Protein AF-A0A969VXM5-F1 (afdb_monomer_lite)

Foldseek 3Di:
DDDPPDQDPLNLLVLQVVCCVVPNPVDDLVSSCVRRVHDSVVCCVVQNHPVSSVVVSVVSVVVVVVVVVVPDDQDPDPCRVVVVCCVVVVVVPDCVPPPVVPVVPDD

Radius of gyration: 19.62 Å; chains: 1; bounding box: 44×36×57 Å

Secondary structure (DSSP, 8-state):
-PPP----HHHHHHHHHHHHHHHGGG--HHHHHHHHT--HHHHHHHH-SHHHHHHHHHHHHHHHHHHHHHTS----STTHHHHHHHHHHHHTSS-TTTTHHHHTT--

Sequence (107 aa):
MSRPKTVSDLEVMDHALGILAEKGMGFTLTDLAGRVGLSRATLIQRFGDREAILRRMAEHEVEATRAWLAGLPVNQGKDGLAAFLELIVGSMGGWGGVLRARCDRGT

Structure (mmCIF, N/CA/C/O backbone):
data_AF-A0A969VXM5-F1
#
_entry.id   AF-A0A969VXM5-F1
#
loop_
_atom_site.group_PDB
_atom_site.id
_atom_site.type_symbol
_atom_site.label_atom_id
_atom_site.label_alt_id
_atom_site.label_comp_id
_atom_site.label_asym_id
_atom_site.label_entity_id
_atom_site.label_seq_id
_atom_site.pdbx_PDB_ins_code
_atom_site.Cartn_x
_atom_site.Cartn_y
_atom_site.Cartn_z
_atom_site.occupancy
_atom_site.B_iso_or_equiv
_atom_site.auth_seq_id
_atom_site.auth_comp_id
_atom_site.auth_asym_id
_atom_site.auth_atom_id
_atom_site.pdbx_PDB_model_num
ATOM 1 N N . MET A 1 1 ? -25.816 -19.148 9.803 1.00 38.25 1 MET A N 1
ATOM 2 C CA . MET A 1 1 ? -24.817 -18.157 10.257 1.00 38.25 1 MET A CA 1
ATOM 3 C C . MET A 1 1 ? -23.919 -17.817 9.076 1.00 38.25 1 MET A C 1
ATOM 5 O O . MET A 1 1 ? -23.357 -18.738 8.496 1.00 38.25 1 MET A O 1
ATOM 9 N N . SER A 1 2 ? -23.851 -16.548 8.662 1.00 49.75 2 SER A N 1
ATOM 10 C CA . SER A 1 2 ? -22.980 -16.120 7.556 1.00 49.75 2 SER A CA 1
ATOM 11 C C . SER A 1 2 ? -21.521 -16.198 7.985 1.00 49.75 2 SER A C 1
ATOM 13 O O . SER A 1 2 ? -21.149 -15.634 9.012 1.00 49.75 2 SER A O 1
ATOM 15 N N . ARG A 1 3 ? -20.695 -16.891 7.198 1.00 55.88 3 ARG A N 1
ATOM 16 C CA . ARG A 1 3 ? -19.237 -16.880 7.349 1.00 55.88 3 ARG A CA 1
ATOM 17 C C . ARG A 1 3 ? -18.761 -15.418 7.302 1.00 55.88 3 ARG A C 1
ATOM 19 O O . ARG A 1 3 ? -19.072 -14.747 6.315 1.00 55.88 3 ARG A O 1
ATOM 26 N N . PRO A 1 4 ? -18.052 -14.903 8.323 1.00 58.44 4 PRO A N 1
ATOM 27 C CA . PRO A 1 4 ? -17.509 -13.552 8.273 1.00 58.44 4 PRO A CA 1
ATOM 28 C C . PRO A 1 4 ? -16.625 -13.416 7.032 1.00 58.44 4 PRO A C 1
ATOM 30 O O . PRO A 1 4 ? -15.711 -14.224 6.840 1.00 58.44 4 PRO A O 1
ATOM 33 N N . LYS A 1 5 ? -16.906 -12.429 6.174 1.00 58.19 5 LYS A N 1
ATOM 34 C CA . LYS A 1 5 ? -16.018 -12.094 5.055 1.00 58.19 5 LYS A CA 1
ATOM 35 C C . LYS A 1 5 ? -14.678 -11.681 5.655 1.00 58.19 5 LYS A C 1
ATOM 37 O O . LYS A 1 5 ? -14.591 -10.686 6.366 1.00 58.19 5 LYS A O 1
ATOM 42 N N . THR A 1 6 ? -13.664 -12.510 5.457 1.00 79.88 6 THR A N 1
ATOM 43 C CA . THR A 1 6 ? -12.317 -12.262 5.967 1.00 79.88 6 THR A CA 1
ATOM 44 C C . THR A 1 6 ? -11.581 -11.469 4.896 1.00 79.88 6 THR A C 1
ATOM 46 O O . THR A 1 6 ? -11.315 -12.011 3.830 1.00 79.88 6 THR A O 1
ATOM 49 N N . VAL A 1 7 ? -11.315 -10.185 5.147 1.00 87.75 7 VAL A N 1
ATOM 50 C CA . VAL A 1 7 ? -10.529 -9.337 4.234 1.00 87.75 7 VAL A CA 1
ATOM 51 C C . VAL A 1 7 ? -9.063 -9.751 4.332 1.00 87.75 7 VAL A C 1
ATOM 53 O O . VAL A 1 7 ? -8.518 -9.809 5.446 1.00 87.75 7 VAL A O 1
ATOM 56 N N . SER A 1 8 ? -8.444 -10.063 3.194 1.00 90.81 8 SER A N 1
ATOM 57 C CA . SER A 1 8 ? -7.046 -10.514 3.139 1.00 90.81 8 SER A CA 1
ATOM 58 C C . SER A 1 8 ? -6.065 -9.381 3.464 1.00 90.81 8 SER A C 1
ATOM 60 O O . SER A 1 8 ? -6.410 -8.210 3.349 1.00 90.81 8 SER A O 1
ATOM 62 N N . ASP A 1 9 ? -4.840 -9.707 3.883 1.00 89.69 9 ASP A N 1
ATOM 63 C CA . ASP A 1 9 ? -3.822 -8.685 4.177 1.00 89.69 9 ASP A CA 1
ATOM 64 C C . ASP A 1 9 ? -3.480 -7.846 2.936 1.00 89.69 9 ASP A C 1
ATOM 66 O O . ASP A 1 9 ? -3.370 -6.629 3.046 1.00 89.69 9 ASP A O 1
ATOM 70 N N . LEU A 1 10 ? -3.388 -8.483 1.762 1.00 85.69 10 LEU A N 1
ATOM 71 C CA . LEU A 1 10 ? -3.127 -7.810 0.483 1.00 85.69 10 LEU A CA 1
ATOM 72 C C . LEU A 1 10 ? -4.239 -6.815 0.146 1.00 85.69 10 LEU A C 1
ATOM 74 O O . LEU A 1 10 ? -3.969 -5.654 -0.128 1.00 85.69 10 LEU A O 1
ATOM 78 N N . GLU A 1 11 ? -5.495 -7.240 0.278 1.00 89.94 11 GLU A N 1
ATOM 79 C CA . GLU A 1 11 ? -6.657 -6.382 0.030 1.00 89.94 11 GLU A CA 1
ATOM 80 C C . GLU A 1 11 ? -6.694 -5.184 0.996 1.00 89.94 11 GLU A C 1
ATOM 82 O O . GLU A 1 11 ? -7.024 -4.068 0.597 1.00 89.94 11 GLU A O 1
ATOM 87 N N . VAL A 1 12 ? -6.282 -5.367 2.260 1.00 91.69 12 VAL A N 1
ATOM 88 C CA . VAL A 1 12 ? -6.117 -4.240 3.195 1.00 91.69 12 VAL A CA 1
ATOM 89 C C . VAL A 1 12 ? -5.016 -3.279 2.728 1.00 91.69 12 VAL A C 1
ATOM 91 O O . VAL A 1 12 ? -5.211 -2.066 2.831 1.00 91.69 12 VAL A O 1
ATOM 94 N N . MET A 1 13 ? -3.883 -3.781 2.223 1.00 90.38 13 MET A N 1
ATOM 95 C CA . MET A 1 13 ? -2.791 -2.932 1.722 1.00 90.38 13 MET A CA 1
ATOM 96 C C . MET A 1 13 ? -3.209 -2.149 0.475 1.00 90.38 13 MET A C 1
ATOM 98 O O . MET A 1 13 ? -3.004 -0.937 0.443 1.00 90.38 13 MET A O 1
ATOM 102 N N . ASP A 1 14 ? -3.874 -2.789 -0.488 1.00 89.00 14 ASP A N 1
ATOM 103 C CA . ASP A 1 14 ? -4.368 -2.133 -1.707 1.00 89.00 14 ASP A CA 1
ATOM 104 C C . ASP A 1 14 ? -5.337 -0.985 -1.367 1.00 89.00 14 ASP A C 1
ATOM 106 O O . ASP A 1 14 ? -5.238 0.129 -1.891 1.00 89.00 14 ASP A O 1
ATOM 110 N N . HIS A 1 15 ? -6.239 -1.204 -0.404 1.00 92.19 15 HIS A N 1
ATOM 111 C CA . HIS A 1 15 ? -7.121 -0.145 0.086 1.00 92.19 15 HIS A CA 1
ATOM 112 C C . HIS A 1 15 ? -6.368 0.982 0.802 1.00 92.19 15 HIS A C 1
ATOM 114 O O . HIS A 1 15 ? -6.739 2.151 0.643 1.00 92.19 15 HIS A O 1
ATOM 120 N N . ALA A 1 16 ? -5.335 0.660 1.585 1.00 91.50 16 ALA A N 1
ATOM 121 C CA . ALA A 1 16 ? -4.516 1.655 2.269 1.00 91.50 16 ALA A CA 1
ATOM 122 C C . ALA A 1 16 ? -3.741 2.531 1.272 1.00 91.50 16 ALA A C 1
ATOM 124 O O . ALA A 1 16 ? -3.684 3.750 1.448 1.00 91.50 16 ALA A O 1
ATOM 125 N N . LEU A 1 17 ? -3.223 1.936 0.195 1.00 89.44 17 LEU A N 1
ATOM 126 C CA . LEU A 1 17 ? -2.544 2.639 -0.896 1.00 89.44 17 LEU A CA 1
ATOM 127 C C . LEU A 1 17 ? -3.489 3.578 -1.638 1.00 89.44 17 LEU A C 1
ATOM 129 O O . LEU A 1 17 ? -3.140 4.735 -1.870 1.00 89.44 17 LEU A O 1
ATOM 133 N N . GLY A 1 18 ? -4.721 3.137 -1.906 1.00 89.81 18 GLY A N 1
ATOM 134 C CA . GLY A 1 18 ? -5.755 4.010 -2.461 1.00 89.81 18 GLY A CA 1
ATOM 135 C C . GLY A 1 18 ? -6.038 5.227 -1.570 1.00 89.81 18 GLY A C 1
ATOM 136 O O . GLY A 1 18 ? -6.113 6.350 -2.062 1.00 89.81 18 GLY A O 1
ATOM 137 N N . ILE A 1 19 ? -6.130 5.046 -0.245 1.00 91.88 19 ILE A N 1
ATOM 138 C CA . ILE A 1 19 ? -6.325 6.188 0.670 1.00 91.88 19 ILE A CA 1
ATOM 139 C C . ILE A 1 19 ? -5.097 7.104 0.667 1.00 91.88 19 ILE A C 1
ATOM 141 O O . ILE A 1 19 ? -5.253 8.324 0.695 1.00 91.88 19 ILE A O 1
ATOM 145 N N . LEU A 1 20 ? -3.888 6.539 0.635 1.00 88.31 20 LEU A N 1
ATOM 146 C CA . LEU A 1 20 ? -2.649 7.311 0.571 1.00 88.31 20 LEU A CA 1
ATOM 147 C C . LEU A 1 20 ? -2.570 8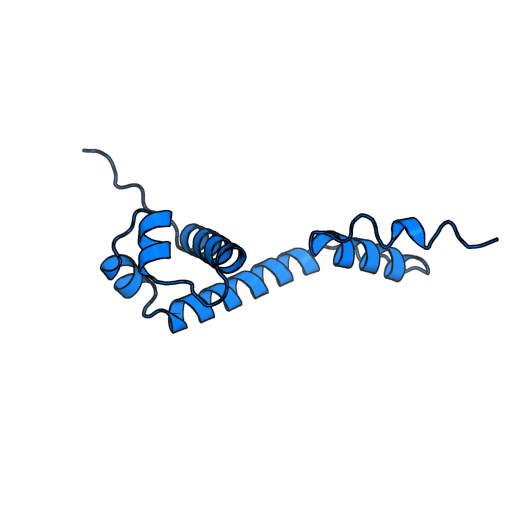.140 -0.719 1.00 88.31 20 LEU A C 1
ATOM 149 O O . LEU A 1 20 ? -2.179 9.302 -0.657 1.00 88.31 20 LEU A O 1
ATOM 153 N N . ALA A 1 21 ? -2.993 7.592 -1.860 1.00 87.19 21 ALA A N 1
ATOM 154 C CA . ALA A 1 21 ? -3.059 8.319 -3.127 1.00 87.19 21 ALA A CA 1
ATOM 155 C C . ALA A 1 21 ? -4.091 9.463 -3.094 1.00 87.19 21 ALA A C 1
ATOM 157 O O . ALA A 1 21 ? -3.842 10.537 -3.636 1.00 87.19 21 ALA A O 1
ATOM 158 N N . GLU A 1 22 ? -5.232 9.261 -2.429 1.00 90.25 22 GLU A N 1
ATOM 159 C CA . GLU A 1 22 ? -6.305 10.262 -2.328 1.00 90.25 22 GLU A CA 1
ATOM 160 C C . GLU A 1 22 ? -6.021 11.368 -1.297 1.00 90.25 22 GLU A C 1
ATOM 162 O O . GLU A 1 22 ? -6.346 12.533 -1.527 1.00 90.25 22 GLU A O 1
ATOM 167 N N . LYS A 1 23 ? -5.466 11.010 -0.132 1.00 89.69 23 LYS A N 1
ATOM 168 C CA . LYS A 1 23 ? -5.336 11.902 1.040 1.00 89.69 23 LYS A CA 1
ATOM 169 C C . LYS A 1 23 ? -3.893 12.260 1.393 1.00 89.69 23 LYS A C 1
ATOM 171 O O . LYS A 1 23 ? -3.664 13.076 2.291 1.00 89.69 23 LYS A O 1
ATOM 176 N N . GLY A 1 24 ? -2.913 11.635 0.748 1.00 86.31 24 GLY A N 1
ATOM 177 C CA . GLY A 1 24 ? -1.507 11.752 1.117 1.00 86.31 24 GLY A CA 1
ATOM 178 C C . GLY A 1 24 ? -1.239 11.296 2.555 1.00 86.31 24 GLY A C 1
ATOM 179 O O . GLY A 1 24 ? -1.969 10.498 3.151 1.00 86.31 24 GLY A O 1
ATOM 180 N N . MET A 1 25 ? -0.194 11.860 3.160 1.00 86.69 25 MET A N 1
ATOM 181 C CA . MET A 1 25 ? 0.253 11.502 4.512 1.00 86.69 25 MET A CA 1
ATOM 182 C C . MET A 1 25 ? -0.752 11.842 5.628 1.00 86.69 25 MET A C 1
ATOM 184 O O . MET A 1 25 ? -0.507 11.477 6.774 1.00 86.69 25 MET A O 1
ATOM 188 N N . GLY A 1 26 ? -1.890 12.481 5.327 1.00 87.56 26 GLY A N 1
ATOM 189 C CA . GLY A 1 26 ? -3.000 12.679 6.269 1.00 87.56 26 GLY A CA 1
ATOM 190 C C . GLY A 1 26 ? -3.812 11.410 6.574 1.00 87.56 26 GLY A C 1
ATOM 191 O O . GLY A 1 26 ? -4.693 11.442 7.427 1.00 87.56 26 GLY A O 1
ATOM 192 N N . PHE A 1 27 ? -3.517 10.295 5.901 1.00 88.62 27 PHE A N 1
ATOM 193 C CA . PHE A 1 27 ? -4.111 8.976 6.130 1.00 88.62 27 PHE A CA 1
ATOM 194 C C . PHE A 1 27 ? -4.123 8.540 7.612 1.00 88.62 27 PHE A C 1
ATOM 196 O O . PHE A 1 27 ? -3.080 8.563 8.279 1.00 88.62 27 PHE A O 1
ATOM 203 N N . THR A 1 28 ? -5.276 8.058 8.103 1.00 92.19 28 THR A N 1
ATOM 204 C CA . THR A 1 28 ? -5.447 7.519 9.465 1.00 92.19 28 THR A CA 1
ATOM 205 C C . THR A 1 28 ? -5.923 6.059 9.495 1.00 92.19 28 THR A C 1
ATOM 207 O O . THR A 1 28 ? -6.575 5.566 8.576 1.00 92.19 28 THR A O 1
ATOM 210 N N . LEU A 1 29 ? -5.694 5.369 10.622 1.00 92.06 29 LEU A N 1
ATOM 211 C CA . LEU A 1 29 ? -6.242 4.022 10.865 1.00 92.06 29 LEU A CA 1
ATOM 212 C C . LEU A 1 29 ? -7.777 3.983 10.843 1.00 92.06 29 LEU A C 1
ATOM 214 O O . LEU A 1 29 ? -8.360 2.940 10.560 1.00 92.06 29 LEU A O 1
ATOM 218 N N . THR A 1 30 ? -8.431 5.100 11.166 1.00 94.62 30 THR A N 1
ATOM 219 C CA . THR A 1 30 ? -9.892 5.219 11.108 1.00 94.62 30 THR A CA 1
ATOM 220 C C . THR A 1 30 ? -10.379 5.242 9.659 1.00 94.62 30 THR A C 1
ATOM 222 O O . THR A 1 30 ? -11.371 4.584 9.352 1.00 94.62 30 THR A O 1
ATOM 225 N N . ASP A 1 31 ? -9.660 5.928 8.763 1.00 94.69 31 ASP A N 1
ATOM 226 C CA . ASP A 1 31 ? -9.962 5.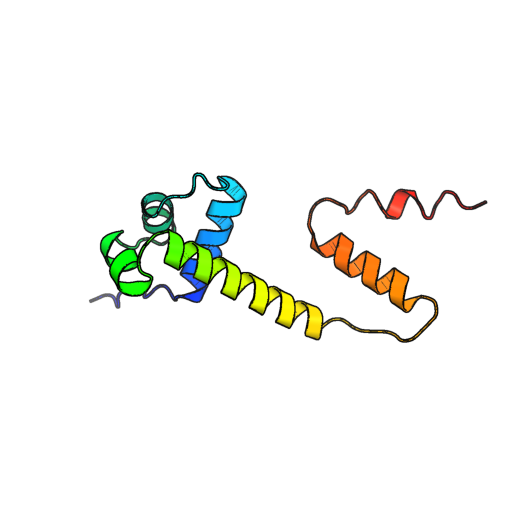906 7.326 1.00 94.69 31 ASP A CA 1
ATOM 227 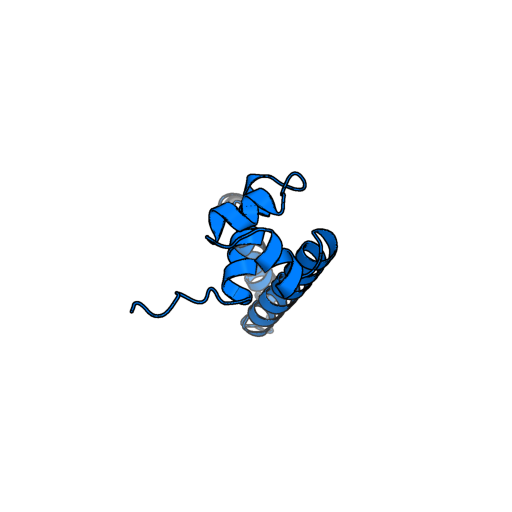C C . ASP A 1 31 ? -9.852 4.488 6.767 1.00 94.69 31 ASP A C 1
ATOM 229 O O . ASP A 1 31 ? -10.751 4.028 6.061 1.00 94.69 31 ASP A O 1
ATOM 233 N N . LEU A 1 32 ? -8.774 3.777 7.129 1.00 94.12 32 LEU A N 1
ATOM 234 C CA . LEU A 1 32 ? -8.572 2.399 6.691 1.00 94.12 32 LEU A CA 1
ATOM 235 C C . LEU A 1 32 ? -9.695 1.496 7.190 1.00 94.12 32 LEU A C 1
ATOM 237 O O . LEU A 1 32 ? -10.327 0.816 6.391 1.00 94.12 32 LEU A O 1
ATOM 241 N N . ALA A 1 33 ? -9.969 1.537 8.497 1.00 94.44 33 ALA A N 1
ATOM 242 C CA . ALA A 1 33 ? -11.025 0.767 9.149 1.00 94.44 33 ALA A CA 1
ATOM 243 C C . ALA A 1 33 ? -12.379 0.951 8.450 1.00 94.44 33 ALA A C 1
ATOM 245 O O . ALA A 1 33 ? -13.048 -0.033 8.131 1.00 94.44 33 ALA A O 1
ATOM 246 N N . GLY A 1 34 ? -12.740 2.205 8.153 1.00 94.94 34 GLY A N 1
ATOM 247 C CA . GLY A 1 34 ? -13.965 2.537 7.431 1.00 94.94 34 GLY A CA 1
ATOM 248 C C . GLY A 1 34 ? -13.994 1.983 6.005 1.00 94.94 34 GLY A C 1
ATOM 249 O O . GLY A 1 34 ? -15.029 1.476 5.580 1.00 94.94 34 GLY A O 1
ATOM 250 N N . ARG A 1 35 ? -12.868 2.029 5.279 1.00 94.62 35 ARG A N 1
ATOM 251 C CA . ARG A 1 35 ? -12.787 1.544 3.892 1.00 94.62 35 ARG A CA 1
ATOM 252 C C . ARG A 1 35 ? -12.849 0.019 3.785 1.00 94.62 35 ARG A C 1
ATOM 254 O O . ARG A 1 35 ? -13.523 -0.479 2.892 1.00 94.62 35 ARG A O 1
ATOM 261 N N . VAL A 1 36 ? -12.188 -0.712 4.685 1.00 93.75 36 VAL A N 1
ATOM 262 C CA . VAL A 1 36 ? -12.116 -2.189 4.625 1.00 93.75 36 VAL A CA 1
ATOM 263 C C . VAL A 1 36 ? -13.179 -2.895 5.474 1.00 93.75 36 VAL A C 1
ATOM 265 O O . VAL A 1 36 ? -13.233 -4.121 5.507 1.00 93.75 36 VAL A O 1
ATOM 268 N N . GLY A 1 37 ? -14.015 -2.145 6.199 1.00 93.31 37 GLY A N 1
ATOM 269 C CA . GLY A 1 37 ? -15.060 -2.712 7.056 1.00 93.31 37 GLY A CA 1
ATOM 270 C C . GLY A 1 37 ? -14.521 -3.480 8.270 1.00 93.31 37 GLY A C 1
ATOM 271 O O . GLY A 1 37 ? -15.174 -4.405 8.753 1.00 93.31 37 GLY A O 1
ATOM 272 N N . LEU A 1 38 ? -13.333 -3.119 8.765 1.00 92.62 38 LEU A N 1
ATOM 273 C CA . LEU A 1 38 ? -12.721 -3.706 9.964 1.00 92.62 38 LEU A CA 1
ATOM 274 C C . LEU A 1 38 ? -12.725 -2.707 11.117 1.00 92.62 38 LEU A C 1
ATOM 276 O O . LEU A 1 38 ? -12.724 -1.497 10.915 1.00 92.62 38 LEU A O 1
ATOM 280 N N . SER A 1 39 ? -12.666 -3.204 12.354 1.00 93.69 39 SER A N 1
ATOM 281 C CA . SER A 1 39 ? -12.465 -2.320 13.502 1.00 93.69 39 SER A CA 1
ATOM 282 C C . SER A 1 39 ? -11.018 -1.815 13.559 1.00 93.69 39 SER A C 1
ATOM 284 O O . SER A 1 39 ? -10.076 -2.518 13.179 1.00 93.69 39 SER A O 1
ATOM 286 N N . ARG A 1 40 ? -10.813 -0.620 14.122 1.00 94.25 40 ARG A N 1
ATOM 287 C CA . ARG A 1 40 ? -9.466 -0.072 14.349 1.00 94.25 40 ARG A CA 1
ATOM 288 C C . ARG A 1 40 ? -8.617 -0.976 15.253 1.00 94.25 40 ARG A C 1
ATOM 290 O O . ARG A 1 40 ? -7.422 -1.113 15.026 1.00 94.25 40 ARG A O 1
ATOM 297 N N . ALA A 1 41 ? -9.237 -1.620 16.246 1.00 93.44 41 ALA A N 1
ATOM 298 C CA . ALA A 1 41 ? -8.569 -2.585 17.120 1.00 93.44 41 ALA A CA 1
ATOM 299 C C . ALA A 1 41 ? -8.117 -3.835 16.348 1.00 93.44 41 ALA A C 1
ATOM 301 O O . ALA A 1 41 ? -7.004 -4.305 16.554 1.00 93.44 41 ALA A O 1
ATOM 302 N N . THR A 1 42 ? -8.935 -4.324 15.411 1.00 93.12 42 THR A N 1
ATOM 303 C CA . THR A 1 42 ? -8.580 -5.442 14.524 1.00 93.12 42 THR A CA 1
ATOM 304 C C . THR A 1 42 ? -7.392 -5.091 13.633 1.00 93.12 42 THR A C 1
ATOM 306 O O . THR A 1 42 ? -6.500 -5.917 13.469 1.00 93.12 42 THR A O 1
ATOM 309 N N . LEU A 1 43 ? -7.344 -3.870 13.086 1.00 92.94 43 LEU A N 1
ATOM 310 C CA . LEU A 1 43 ? -6.182 -3.405 12.323 1.00 92.94 43 LEU A CA 1
ATOM 311 C C . LEU A 1 43 ? -4.925 -3.341 13.196 1.00 92.94 43 LEU A C 1
ATOM 313 O O . LEU A 1 43 ? -3.887 -3.840 12.777 1.00 92.94 43 LEU A O 1
ATOM 317 N N . ILE A 1 44 ? -5.032 -2.815 14.422 1.00 93.19 44 ILE A N 1
ATOM 318 C CA . ILE A 1 44 ? -3.895 -2.748 15.350 1.00 93.19 44 ILE A CA 1
ATOM 319 C C . ILE A 1 44 ? -3.387 -4.139 15.733 1.00 93.19 44 ILE A C 1
ATOM 321 O O . ILE A 1 44 ? -2.185 -4.378 15.742 1.00 93.19 44 ILE A O 1
ATOM 325 N N . GLN A 1 45 ? -4.291 -5.080 16.001 1.00 92.06 45 GLN A N 1
ATOM 326 C CA . GLN A 1 45 ? -3.920 -6.461 16.317 1.00 92.06 45 GLN A CA 1
ATOM 327 C C . GLN A 1 45 ? -3.249 -7.180 15.143 1.00 92.06 45 GLN A C 1
ATOM 329 O O . GLN A 1 45 ? -2.337 -7.972 15.361 1.00 92.06 45 GLN A O 1
ATOM 334 N N . ARG A 1 46 ? -3.701 -6.931 13.907 1.00 91.56 46 ARG A N 1
ATOM 335 C CA . ARG A 1 46 ? -3.177 -7.601 12.705 1.00 91.56 46 ARG A CA 1
ATOM 336 C C . ARG A 1 46 ? -1.875 -6.988 12.202 1.00 91.56 46 ARG A C 1
ATOM 338 O O . ARG A 1 46 ? -0.980 -7.715 11.780 1.00 91.56 46 ARG A O 1
ATOM 345 N N . PHE A 1 47 ? -1.784 -5.662 12.214 1.00 90.88 47 PHE A N 1
ATOM 346 C CA . PHE A 1 47 ? -0.746 -4.927 11.492 1.00 90.88 47 PHE A CA 1
ATOM 347 C C . PHE A 1 47 ? 0.104 -4.017 12.379 1.00 90.88 47 PHE A C 1
ATOM 349 O O . PHE A 1 47 ? 1.130 -3.534 11.911 1.00 90.88 47 PHE A O 1
ATOM 356 N N . GLY A 1 48 ? -0.278 -3.809 13.640 1.00 92.44 48 GLY A N 1
ATOM 357 C CA . GLY A 1 48 ? 0.393 -2.884 14.548 1.00 92.44 48 GLY A CA 1
ATOM 358 C C . GLY A 1 48 ? -0.114 -1.449 14.407 1.00 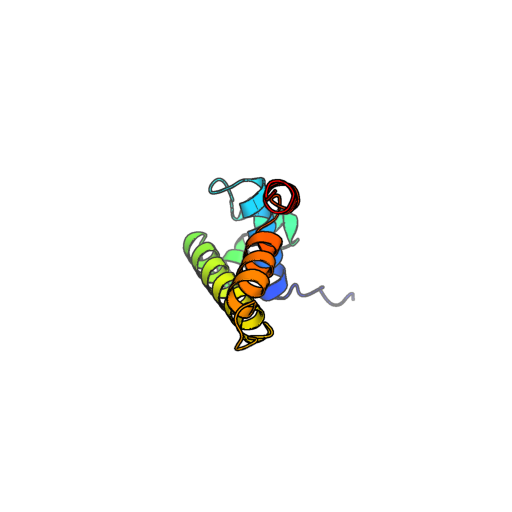92.44 48 GLY A C 1
ATOM 359 O O . GLY A 1 48 ? -1.285 -1.193 14.137 1.00 92.44 48 GLY A O 1
ATOM 360 N N . ASP A 1 49 ? 0.759 -0.481 14.643 1.00 91.25 49 ASP A N 1
ATOM 361 C CA . ASP A 1 49 ? 0.398 0.929 14.551 1.00 91.25 49 ASP A CA 1
ATOM 362 C C . ASP A 1 49 ? 0.400 1.454 13.101 1.00 91.25 49 ASP A C 1
ATOM 364 O O . ASP A 1 49 ? 0.577 0.733 12.117 1.00 91.25 49 ASP A O 1
ATOM 368 N N . ARG A 1 50 ? 0.169 2.760 12.963 1.00 88.06 50 ARG A N 1
ATOM 369 C CA . ARG A 1 50 ? 0.167 3.440 11.669 1.00 88.06 50 ARG A CA 1
ATOM 370 C C . ARG A 1 50 ? 1.518 3.342 10.954 1.00 88.06 50 ARG A C 1
ATOM 372 O O . ARG A 1 50 ? 1.529 3.233 9.731 1.00 88.06 50 ARG A O 1
ATOM 379 N N . GLU A 1 51 ? 2.633 3.411 11.677 1.00 90.31 51 GLU A N 1
ATOM 380 C CA . GLU A 1 51 ? 3.967 3.335 11.071 1.00 90.31 51 GLU A CA 1
ATOM 381 C C . GLU A 1 51 ? 4.264 1.925 10.570 1.00 90.31 51 GLU A C 1
ATOM 383 O O . GLU A 1 51 ? 4.813 1.763 9.479 1.00 90.31 51 GLU A O 1
ATOM 388 N N . ALA A 1 52 ? 3.845 0.906 11.321 1.00 91.12 52 ALA A N 1
ATOM 389 C CA . ALA A 1 52 ? 3.926 -0.484 10.899 1.00 91.12 52 ALA A CA 1
ATOM 390 C C . ALA A 1 52 ? 3.112 -0.729 9.619 1.00 91.12 52 ALA A C 1
ATOM 392 O O . ALA A 1 52 ? 3.617 -1.360 8.691 1.00 91.12 52 ALA A O 1
ATOM 393 N N . ILE A 1 53 ? 1.905 -0.160 9.513 1.00 89.06 53 ILE A N 1
ATOM 394 C CA . ILE A 1 53 ? 1.104 -0.233 8.281 1.00 89.06 53 ILE A CA 1
ATOM 395 C C . ILE A 1 53 ? 1.799 0.479 7.121 1.00 89.06 53 ILE A C 1
ATOM 397 O O . ILE A 1 53 ? 1.929 -0.112 6.054 1.00 89.06 53 ILE A O 1
ATOM 401 N N . LEU A 1 54 ? 2.292 1.705 7.317 1.00 89.38 54 LEU A N 1
ATOM 402 C CA . LEU A 1 54 ? 2.995 2.445 6.262 1.00 89.38 54 LEU A CA 1
ATOM 403 C C . LEU A 1 54 ? 4.235 1.699 5.757 1.00 89.38 54 LEU A C 1
ATOM 405 O O . LEU A 1 54 ? 4.485 1.660 4.554 1.00 89.38 54 LEU A O 1
ATOM 409 N N . ARG A 1 55 ? 4.993 1.076 6.663 1.00 90.88 55 ARG A N 1
ATOM 410 C CA . ARG A 1 55 ? 6.147 0.249 6.301 1.00 90.88 55 ARG A CA 1
ATOM 411 C C . ARG A 1 55 ? 5.728 -0.947 5.453 1.00 90.88 55 ARG A C 1
ATOM 413 O O . ARG A 1 55 ? 6.315 -1.182 4.405 1.00 90.88 55 ARG A O 1
ATOM 420 N N . ARG A 1 56 ? 4.676 -1.651 5.870 1.00 89.25 56 ARG A N 1
ATOM 421 C CA . ARG A 1 56 ? 4.159 -2.828 5.162 1.00 89.25 56 ARG A CA 1
ATOM 422 C C . ARG A 1 56 ? 3.578 -2.477 3.791 1.00 89.25 56 ARG A C 1
ATOM 424 O O . ARG A 1 56 ? 3.751 -3.237 2.848 1.00 89.25 56 ARG A O 1
ATOM 431 N N . MET A 1 57 ? 2.952 -1.306 3.667 1.00 87.25 57 MET A N 1
ATOM 432 C CA . MET A 1 57 ? 2.518 -0.754 2.380 1.00 87.25 57 MET A CA 1
ATOM 433 C C . MET A 1 57 ? 3.710 -0.499 1.456 1.00 87.25 57 MET A C 1
ATOM 435 O O . MET A 1 57 ? 3.664 -0.876 0.292 1.00 87.25 57 MET A O 1
ATOM 439 N N . ALA A 1 58 ? 4.785 0.107 1.969 1.00 86.62 58 ALA A N 1
ATOM 440 C CA . ALA A 1 58 ? 5.991 0.347 1.180 1.00 86.62 58 ALA A CA 1
ATOM 441 C C . ALA A 1 58 ? 6.654 -0.968 0.732 1.00 86.62 58 ALA A C 1
ATOM 443 O O . ALA A 1 58 ? 7.087 -1.078 -0.411 1.00 86.62 58 ALA A O 1
ATOM 444 N N . GLU A 1 59 ? 6.703 -1.974 1.607 1.00 88.56 59 GLU A N 1
ATOM 445 C CA . GLU A 1 59 ? 7.204 -3.314 1.275 1.00 88.56 59 GLU A CA 1
ATOM 446 C C . GLU A 1 59 ? 6.353 -3.986 0.184 1.00 88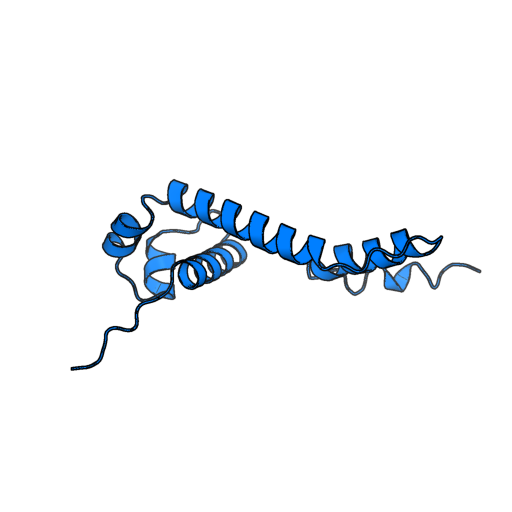.56 59 GLU A C 1
ATOM 448 O O . GLU A 1 59 ? 6.907 -4.518 -0.779 1.00 88.56 59 GLU A O 1
ATOM 453 N N . HIS A 1 60 ? 5.022 -3.907 0.295 1.00 84.44 60 HIS A N 1
ATOM 454 C CA . HIS A 1 60 ? 4.078 -4.431 -0.701 1.00 84.44 60 HIS A CA 1
ATOM 455 C C . HIS A 1 60 ? 4.238 -3.751 -2.066 1.00 84.44 60 HIS A C 1
ATOM 457 O O . HIS A 1 60 ? 4.349 -4.435 -3.080 1.00 84.44 60 HIS A O 1
ATOM 463 N N . GLU A 1 61 ? 4.341 -2.421 -2.097 1.00 83.38 61 GLU A N 1
ATOM 464 C CA . GLU A 1 61 ? 4.568 -1.649 -3.329 1.00 83.38 61 GLU A CA 1
ATOM 465 C C . GLU A 1 61 ? 5.901 -1.981 -4.002 1.00 83.38 61 GLU A C 1
ATOM 467 O O . GLU A 1 61 ? 5.971 -2.135 -5.224 1.00 83.38 61 GLU A O 1
ATOM 472 N N . VAL A 1 62 ? 6.974 -2.129 -3.218 1.00 87.25 62 VAL A N 1
ATOM 473 C CA . VAL A 1 62 ? 8.283 -2.526 -3.753 1.00 87.25 62 VAL A CA 1
ATOM 474 C C . VAL A 1 62 ? 8.211 -3.917 -4.373 1.00 87.25 62 VAL A C 1
ATOM 476 O O . VAL A 1 62 ? 8.765 -4.117 -5.455 1.00 87.25 62 VAL A O 1
ATOM 479 N N . GLU A 1 63 ? 7.535 -4.866 -3.728 1.00 86.69 63 GLU A N 1
ATOM 480 C CA . GLU A 1 63 ? 7.411 -6.226 -4.254 1.00 86.69 63 GLU A CA 1
ATOM 481 C C . GLU A 1 63 ? 6.544 -6.274 -5.518 1.00 86.69 63 GLU A C 1
ATOM 483 O O . GLU A 1 63 ? 6.947 -6.870 -6.518 1.00 86.69 63 GLU A O 1
ATOM 488 N N . ALA A 1 64 ? 5.413 -5.565 -5.530 1.00 82.19 64 ALA A N 1
ATOM 489 C CA . ALA A 1 64 ? 4.570 -5.434 -6.716 1.00 82.19 64 ALA A CA 1
ATOM 490 C C . ALA A 1 64 ? 5.336 -4.790 -7.885 1.00 82.19 64 ALA A C 1
ATOM 492 O O . ALA A 1 64 ? 5.311 -5.295 -9.011 1.00 82.19 64 ALA A O 1
ATOM 493 N N . THR A 1 65 ? 6.091 -3.723 -7.608 1.00 84.31 65 THR A N 1
ATOM 494 C CA . THR A 1 65 ? 6.932 -3.046 -8.604 1.00 84.31 65 THR A CA 1
ATOM 495 C C . THR A 1 65 ? 8.033 -3.969 -9.123 1.00 84.31 65 THR A C 1
ATOM 497 O O . THR A 1 65 ? 8.274 -4.018 -10.328 1.00 84.31 65 THR A O 1
ATOM 500 N N . ARG A 1 66 ? 8.696 -4.737 -8.248 1.00 86.62 66 ARG A N 1
ATOM 501 C CA . ARG A 1 66 ? 9.710 -5.726 -8.651 1.00 86.62 66 ARG A CA 1
ATOM 502 C C . ARG A 1 66 ? 9.126 -6.814 -9.541 1.00 86.62 66 ARG A C 1
ATOM 504 O O . ARG A 1 66 ? 9.723 -7.117 -10.572 1.00 86.62 66 ARG A O 1
ATOM 511 N N . ALA A 1 67 ? 7.978 -7.372 -9.168 1.00 86.50 67 ALA A N 1
ATOM 512 C CA . ALA A 1 67 ? 7.295 -8.391 -9.956 1.00 86.50 67 ALA A CA 1
ATOM 513 C C . ALA A 1 67 ? 6.910 -7.859 -11.344 1.00 86.50 67 ALA A C 1
ATOM 515 O O . ALA A 1 67 ? 7.136 -8.531 -12.351 1.00 86.50 67 ALA A O 1
ATOM 516 N N . TRP A 1 68 ? 6.402 -6.626 -11.410 1.00 84.31 68 TRP A N 1
ATOM 517 C CA . TRP A 1 68 ? 6.096 -5.961 -12.674 1.00 84.31 68 TRP A CA 1
ATOM 518 C C . TRP A 1 68 ? 7.350 -5.731 -13.531 1.00 84.31 68 TRP A C 1
ATOM 520 O O . TRP A 1 68 ? 7.357 -6.109 -14.702 1.00 84.31 68 TRP A O 1
ATOM 530 N N . LEU A 1 69 ? 8.430 -5.193 -12.949 1.00 84.31 69 LEU A N 1
ATOM 531 C CA . LEU A 1 69 ? 9.707 -4.971 -13.640 1.00 84.31 69 LEU A CA 1
ATOM 532 C C . LEU A 1 69 ? 10.308 -6.272 -14.192 1.00 84.31 69 LEU A C 1
ATOM 534 O O . LEU A 1 69 ? 10.832 -6.283 -15.304 1.00 84.31 69 LEU A O 1
ATOM 538 N N . ALA A 1 70 ? 10.219 -7.370 -13.437 1.00 85.75 70 ALA A N 1
ATOM 539 C CA . ALA A 1 70 ? 10.725 -8.678 -13.851 1.00 85.75 70 ALA A CA 1
ATOM 540 C C . ALA A 1 70 ? 9.968 -9.265 -15.057 1.00 85.75 70 ALA A C 1
ATOM 542 O O . ALA A 1 70 ? 10.523 -10.084 -15.787 1.00 85.75 70 ALA A O 1
ATOM 543 N N . GLY A 1 71 ? 8.716 -8.849 -15.274 1.00 84.00 71 GLY A N 1
ATOM 544 C CA . GLY A 1 71 ? 7.898 -9.268 -16.411 1.00 84.00 71 GLY A CA 1
ATOM 545 C C . GLY A 1 71 ? 8.101 -8.442 -17.683 1.00 84.00 71 GLY A C 1
ATOM 546 O O . GLY A 1 71 ? 7.491 -8.759 -18.706 1.00 84.00 71 GLY A O 1
ATOM 547 N N . LEU A 1 72 ? 8.912 -7.378 -17.651 1.00 81.00 72 LEU A N 1
ATOM 548 C CA . LEU A 1 72 ? 9.063 -6.496 -18.807 1.00 81.00 72 LEU A CA 1
ATOM 549 C C . LEU A 1 72 ? 9.909 -7.153 -19.909 1.00 81.00 72 LEU A C 1
ATOM 551 O O . LEU A 1 72 ? 10.965 -7.727 -19.628 1.00 81.00 72 LEU A O 1
ATOM 555 N N . PRO A 1 73 ? 9.499 -7.035 -21.185 1.00 74.62 73 PRO A N 1
ATOM 556 C CA . PRO A 1 73 ? 10.289 -7.531 -22.300 1.00 74.62 73 PRO A CA 1
ATOM 557 C C . PRO A 1 73 ? 11.539 -6.659 -22.477 1.00 74.62 73 PRO A C 1
ATOM 559 O O . PRO A 1 73 ? 11.479 -5.558 -23.023 1.00 74.62 73 PRO A O 1
ATOM 562 N N . VAL A 1 74 ? 12.695 -7.152 -22.030 1.00 73.06 74 VAL A N 1
ATOM 563 C CA . VAL A 1 74 ? 13.984 -6.489 -22.271 1.00 73.06 74 VAL A CA 1
ATOM 564 C C . VAL A 1 74 ? 14.493 -6.899 -23.649 1.00 73.06 74 VAL A C 1
ATOM 566 O O . VAL A 1 74 ? 15.060 -7.976 -23.825 1.00 73.06 74 VAL A O 1
ATOM 569 N N . ASN A 1 75 ? 14.284 -6.040 -24.646 1.00 75.50 75 ASN A N 1
ATOM 570 C CA . ASN A 1 75 ? 14.859 -6.237 -25.973 1.00 75.50 75 ASN A CA 1
ATOM 571 C C . ASN A 1 75 ? 16.296 -5.692 -26.009 1.00 75.50 75 ASN A C 1
ATOM 573 O O . ASN A 1 75 ? 16.526 -4.522 -25.700 1.00 75.50 75 ASN A O 1
ATOM 577 N N . GLN A 1 76 ? 17.264 -6.518 -26.407 1.00 69.50 76 GLN A N 1
ATOM 578 C CA . GLN A 1 76 ? 18.630 -6.062 -26.651 1.00 69.50 76 GLN A CA 1
ATOM 579 C C . GLN A 1 76 ? 18.757 -5.589 -28.102 1.00 69.50 76 GLN A C 1
ATOM 581 O O . GLN A 1 76 ? 18.942 -6.375 -29.027 1.00 69.50 76 GLN A O 1
ATOM 586 N N . GLY A 1 77 ? 18.636 -4.277 -28.299 1.00 75.56 77 GLY A N 1
ATOM 587 C CA . GLY A 1 77 ? 18.732 -3.625 -29.601 1.00 75.56 77 GLY A CA 1
ATOM 588 C C . GLY A 1 77 ? 18.744 -2.105 -29.462 1.00 75.56 77 GLY A C 1
ATOM 589 O O . GLY A 1 77 ? 18.515 -1.577 -28.374 1.00 75.56 77 GLY A O 1
ATOM 590 N N . LYS A 1 78 ? 19.001 -1.389 -30.564 1.00 76.12 78 LYS A N 1
ATOM 591 C CA . LYS A 1 78 ? 19.079 0.086 -30.574 1.00 76.12 78 LYS A CA 1
ATOM 592 C C . LYS A 1 78 ? 17.800 0.755 -30.047 1.00 76.12 78 LYS A C 1
ATOM 594 O O . LYS A 1 78 ? 17.890 1.791 -29.399 1.00 76.12 78 LYS A O 1
ATOM 599 N N . ASP A 1 79 ? 16.655 0.100 -30.229 1.00 81.06 79 ASP A N 1
ATOM 600 C CA . ASP A 1 79 ? 15.341 0.608 -29.817 1.00 81.06 79 ASP A CA 1
ATOM 601 C C . ASP A 1 79 ? 14.899 0.097 -28.433 1.00 81.06 79 ASP A C 1
ATOM 603 O O . ASP A 1 79 ? 13.878 0.529 -27.902 1.00 81.06 79 ASP A O 1
ATOM 607 N N . GLY A 1 80 ? 15.671 -0.806 -27.813 1.00 82.38 80 GLY A N 1
ATOM 608 C CA . GLY A 1 80 ? 15.310 -1.449 -26.546 1.00 82.38 80 GLY A CA 1
ATOM 609 C C . GLY A 1 80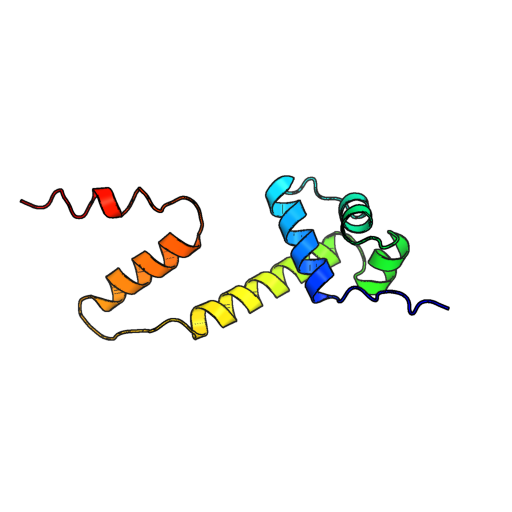 ? 15.192 -0.466 -25.382 1.00 82.38 80 GLY A C 1
ATOM 610 O O . GLY A 1 80 ? 14.254 -0.553 -24.593 1.00 82.38 80 GLY A O 1
ATOM 611 N N . LEU A 1 81 ? 16.098 0.516 -25.307 1.00 84.38 81 LEU A N 1
ATOM 612 C CA . LEU A 1 81 ? 16.032 1.571 -24.293 1.00 84.38 81 LEU A CA 1
ATOM 613 C C . LEU A 1 81 ? 14.819 2.486 -24.506 1.00 84.38 81 LEU A C 1
ATOM 615 O O . LEU A 1 81 ? 14.161 2.844 -23.536 1.00 84.38 81 LEU A O 1
ATOM 619 N N . ALA A 1 82 ? 14.509 2.851 -25.753 1.00 84.62 82 ALA A N 1
ATOM 620 C CA . ALA A 1 82 ? 13.369 3.713 -26.061 1.00 84.62 82 ALA A CA 1
ATOM 621 C C . ALA A 1 82 ? 12.042 3.027 -25.702 1.00 84.62 82 ALA A C 1
ATOM 623 O O . ALA A 1 82 ? 11.247 3.597 -24.958 1.00 84.62 82 ALA A O 1
ATOM 624 N N . ALA A 1 83 ? 11.858 1.771 -26.121 1.00 83.75 83 ALA A N 1
ATOM 625 C CA . ALA A 1 83 ? 10.678 0.975 -25.780 1.00 83.75 83 ALA A CA 1
ATOM 626 C C . ALA A 1 83 ? 10.538 0.756 -24.261 1.00 83.75 83 ALA A C 1
ATOM 628 O O . ALA A 1 83 ? 9.439 0.844 -23.714 1.00 83.75 83 ALA A O 1
ATOM 629 N N . PHE A 1 84 ? 11.651 0.519 -23.558 1.00 84.56 84 PHE A N 1
ATOM 630 C CA . PHE A 1 84 ? 11.661 0.428 -22.098 1.00 84.56 84 PHE A CA 1
ATOM 631 C C . PHE A 1 84 ? 11.240 1.750 -21.443 1.00 84.56 84 PHE A C 1
ATOM 633 O O . PHE A 1 84 ? 10.380 1.749 -20.567 1.00 84.56 84 PHE A O 1
ATOM 640 N N . LEU A 1 85 ? 11.795 2.886 -21.874 1.00 86.31 85 LEU A N 1
ATOM 641 C CA . LEU A 1 85 ? 11.445 4.198 -21.322 1.00 86.31 85 LEU A CA 1
ATOM 642 C C . LEU A 1 85 ? 9.980 4.563 -21.584 1.00 86.31 85 LEU A C 1
ATOM 644 O O . LEU A 1 85 ? 9.329 5.085 -20.685 1.00 86.31 85 LEU A O 1
ATOM 648 N N . GLU A 1 86 ? 9.441 4.263 -22.766 1.00 85.56 86 GLU A N 1
ATOM 649 C CA . GLU A 1 86 ? 8.017 4.463 -23.064 1.00 85.56 86 GLU A CA 1
ATOM 650 C C . GLU A 1 86 ? 7.118 3.639 -22.138 1.00 85.56 86 GLU A C 1
ATOM 652 O O . GLU A 1 86 ? 6.127 4.154 -21.618 1.00 85.56 86 GLU A O 1
ATOM 657 N N . LEU A 1 87 ? 7.496 2.387 -21.876 1.00 83.00 87 LEU A N 1
ATOM 658 C CA . LEU A 1 87 ? 6.776 1.494 -20.973 1.00 83.00 87 LEU A CA 1
ATOM 659 C C . LEU A 1 87 ? 6.835 1.970 -19.512 1.00 83.00 87 LEU A C 1
ATOM 661 O O . LEU A 1 87 ? 5.801 2.026 -18.846 1.00 83.00 87 LEU A O 1
ATOM 665 N N . ILE A 1 88 ? 8.022 2.355 -19.028 1.00 84.00 88 ILE A N 1
ATOM 666 C CA . ILE A 1 88 ? 8.230 2.865 -17.664 1.00 84.00 88 ILE A CA 1
ATOM 667 C C . ILE A 1 88 ? 7.522 4.207 -17.450 1.00 84.00 88 ILE A C 1
ATOM 669 O O . ILE A 1 88 ? 6.843 4.399 -16.446 1.00 84.00 88 ILE A O 1
ATOM 673 N N . VAL A 1 89 ? 7.658 5.152 -18.380 1.00 83.56 89 VAL A N 1
ATOM 674 C CA . VAL A 1 89 ? 7.030 6.477 -18.249 1.00 83.56 89 VAL A CA 1
ATOM 675 C C . VAL A 1 89 ? 5.514 6.384 -18.439 1.00 83.56 89 VAL A C 1
ATOM 677 O O . VAL A 1 89 ? 4.764 7.100 -17.773 1.00 83.56 89 VAL A O 1
ATOM 680 N N . GLY A 1 90 ? 5.043 5.483 -19.305 1.00 81.44 90 GLY A N 1
ATOM 681 C CA . GLY A 1 90 ? 3.620 5.220 -19.505 1.00 81.44 90 GLY A CA 1
ATOM 682 C C . GLY A 1 90 ? 2.927 4.632 -18.272 1.00 81.44 90 GLY A C 1
ATOM 683 O O . GLY A 1 90 ? 1.770 4.970 -18.016 1.00 81.44 90 GLY A O 1
ATOM 684 N N . SER A 1 91 ? 3.621 3.805 -17.480 1.00 74.75 91 SER A N 1
ATOM 685 C CA . SER A 1 91 ? 3.042 3.174 -16.285 1.00 74.75 91 SER A CA 1
ATOM 686 C C . SER A 1 91 ? 2.902 4.112 -15.080 1.00 74.75 91 SER A C 1
ATOM 688 O O . SER A 1 91 ? 2.066 3.856 -14.218 1.00 74.75 91 SER A O 1
ATOM 690 N N . MET A 1 92 ? 3.634 5.232 -15.034 1.00 76.81 92 MET A N 1
ATOM 691 C CA . MET A 1 92 ? 3.590 6.191 -13.915 1.00 76.81 92 MET A CA 1
ATOM 692 C C . MET A 1 92 ? 2.288 7.009 -13.820 1.00 76.81 92 MET A C 1
ATOM 694 O O . MET A 1 92 ? 2.133 7.785 -12.881 1.00 76.81 92 MET A O 1
ATOM 698 N N . GLY A 1 93 ? 1.349 6.839 -14.760 1.00 63.12 93 GLY A N 1
ATOM 699 C CA . GLY A 1 93 ? 0.059 7.533 -14.775 1.00 63.12 93 GLY A CA 1
ATOM 700 C C . GLY A 1 93 ? 0.174 9.021 -15.139 1.00 63.12 93 GLY A C 1
ATOM 701 O O . GLY A 1 93 ? 0.924 9.785 -14.544 1.00 63.12 93 GLY A O 1
ATOM 702 N N . GLY A 1 94 ? -0.590 9.463 -16.143 1.00 57.34 94 GLY A N 1
ATOM 703 C CA . GLY A 1 94 ? -0.756 10.891 -16.469 1.00 57.34 94 GLY A CA 1
ATOM 704 C C . GLY A 1 94 ? 0.182 11.495 -17.527 1.00 57.34 94 GLY A C 1
ATOM 705 O O . GLY A 1 94 ? -0.061 12.619 -17.955 1.00 57.34 94 GLY A O 1
ATOM 706 N N . TRP A 1 95 ? 1.186 10.773 -18.039 1.00 47.12 95 TRP A N 1
ATOM 707 C CA . TRP A 1 95 ? 2.140 11.316 -19.033 1.00 47.12 95 TRP A CA 1
ATOM 708 C C . TRP A 1 95 ? 1.859 10.939 -20.496 1.00 47.12 95 TRP A C 1
ATOM 710 O O . TRP A 1 95 ? 2.642 11.295 -21.379 1.00 47.12 95 TRP A O 1
ATOM 720 N N . GLY A 1 96 ? 0.734 10.275 -20.788 1.00 45.38 96 GLY A N 1
ATOM 721 C CA . GLY A 1 96 ? 0.398 9.749 -22.124 1.00 45.38 96 GLY A CA 1
ATOM 722 C C . GLY A 1 96 ? 0.375 10.773 -23.275 1.00 45.38 96 GLY A C 1
ATOM 723 O O . GLY A 1 96 ? 0.368 10.380 -24.437 1.00 45.38 96 GLY A O 1
ATOM 724 N N . GLY A 1 97 ? 0.405 12.079 -22.982 1.00 47.56 97 GLY A N 1
ATOM 725 C CA . GLY A 1 97 ? 0.501 13.148 -23.984 1.00 47.56 97 GLY A CA 1
ATOM 726 C C . GLY A 1 97 ? 1.907 13.718 -24.230 1.00 47.56 97 GLY A C 1
ATOM 727 O O . GLY A 1 97 ? 2.118 14.366 -25.252 1.00 47.56 97 GLY A O 1
ATOM 728 N N . VAL A 1 98 ? 2.882 13.505 -23.336 1.00 47.56 98 VAL A N 1
ATOM 729 C CA . VAL A 1 98 ? 4.148 14.273 -23.360 1.00 47.56 98 VAL A CA 1
ATOM 730 C C . VAL A 1 98 ? 5.211 13.655 -24.274 1.00 47.56 98 VAL A C 1
ATOM 732 O O . VAL A 1 98 ? 5.954 14.391 -24.925 1.00 47.56 98 VAL A O 1
ATOM 735 N N . LEU A 1 99 ? 5.263 12.325 -24.391 1.00 48.56 99 LEU A N 1
ATOM 736 C CA . LEU A 1 99 ? 6.249 11.648 -25.248 1.00 48.56 99 LEU A CA 1
ATOM 737 C C . LEU A 1 99 ? 5.845 11.637 -26.730 1.00 48.56 99 LEU A C 1
ATOM 739 O O . LEU A 1 99 ? 6.695 11.812 -27.604 1.00 48.56 99 LEU A O 1
ATOM 743 N N . ARG A 1 100 ? 4.540 11.559 -27.026 1.00 48.06 100 ARG A N 1
ATOM 744 C CA . ARG A 1 100 ? 4.024 11.563 -28.406 1.00 48.06 100 ARG A CA 1
ATOM 745 C C . ARG A 1 100 ? 4.262 12.894 -29.136 1.00 48.06 100 ARG A C 1
ATOM 747 O O . ARG A 1 100 ? 4.383 12.907 -30.351 1.00 48.06 100 ARG A O 1
ATOM 754 N N . ALA A 1 101 ? 4.423 14.000 -28.406 1.00 48.34 101 ALA A N 1
ATOM 755 C CA . ALA A 1 101 ? 4.680 15.325 -28.978 1.00 48.34 101 ALA A CA 1
ATOM 756 C C . ALA A 1 101 ? 6.158 15.593 -29.344 1.00 48.34 101 ALA A C 1
ATOM 758 O O . ALA A 1 101 ? 6.469 16.656 -29.892 1.00 48.34 101 ALA A O 1
ATOM 759 N N . ARG A 1 102 ? 7.093 14.684 -29.015 1.00 48.62 102 ARG A N 1
ATOM 760 C CA . ARG A 1 102 ? 8.531 14.884 -29.282 1.00 48.62 102 ARG A CA 1
ATOM 761 C C . ARG A 1 102 ? 9.066 14.082 -30.471 1.00 48.62 102 ARG A C 1
ATOM 763 O O . ARG A 1 102 ? 10.063 14.512 -31.039 1.00 48.62 102 ARG A O 1
ATOM 770 N N . CYS A 1 103 ? 8.384 13.016 -30.898 1.00 48.19 103 CYS A N 1
ATOM 771 C CA . CYS A 1 103 ? 8.759 12.290 -32.120 1.00 48.19 103 CYS A CA 1
ATOM 772 C C . CYS A 1 103 ? 8.321 12.999 -33.419 1.00 48.19 103 CYS A C 1
ATOM 774 O O . CYS A 1 103 ? 9.004 12.860 -34.425 1.00 48.19 103 CYS A O 1
ATOM 776 N N . ASP A 1 104 ? 7.287 13.850 -33.392 1.00 47.88 104 ASP A N 1
ATOM 777 C CA . ASP A 1 104 ? 6.788 14.571 -34.584 1.00 47.88 104 ASP A CA 1
ATOM 778 C C . ASP A 1 104 ? 7.558 15.870 -34.928 1.00 47.88 104 ASP A C 1
ATOM 780 O O . ASP A 1 104 ? 7.129 16.640 -35.785 1.00 47.88 104 ASP A O 1
ATOM 784 N N . ARG A 1 105 ? 8.695 16.163 -34.275 1.00 47.97 105 ARG A N 1
ATOM 785 C CA . ARG A 1 105 ? 9.509 17.375 -34.549 1.00 47.97 105 ARG A CA 1
ATOM 786 C C . ARG A 1 105 ? 10.936 17.089 -35.025 1.00 47.97 105 ARG A C 1
ATOM 788 O O . ARG A 1 105 ? 11.843 17.868 -34.748 1.00 47.97 105 ARG A O 1
ATOM 795 N N . GLY A 1 106 ? 11.122 15.983 -35.740 1.00 49.12 106 GLY A N 1
ATOM 796 C CA . GLY A 1 106 ? 12.362 15.658 -36.444 1.00 49.12 106 GLY A CA 1
ATOM 797 C C . GLY A 1 106 ? 12.187 15.670 -37.963 1.00 49.12 106 GLY A C 1
ATOM 798 O O . GLY A 1 106 ? 12.109 14.605 -38.566 1.00 49.12 106 GLY A O 1
ATOM 799 N N . THR A 1 107 ? 12.153 16.863 -38.560 1.00 42.78 107 THR A N 1
ATOM 800 C CA . THR A 1 107 ? 12.570 17.124 -39.952 1.00 42.78 107 THR A CA 1
ATOM 801 C C . THR A 1 107 ? 13.486 18.327 -39.950 1.00 42.78 107 THR A C 1
ATOM 803 O O . THR A 1 107 ? 13.059 19.342 -39.350 1.00 42.78 107 THR A O 1
#

pLDDT: mean 80.32, std 15.62, range [38.25, 94.94]